Protein AF-A0A0H5R2U4-F1 (afdb_monomer)

Foldseek 3Di:
DDDDDDPPPVVLVVVLVVLVPPDDPPCLPVNLVVLVVQLVVLQCADPVSHHDPSSLVSNLSSLLVCLVSVHCCQVVQSVVVNLVVCLVVLPLVSVVSLVSPQQSLVSQCQAHVVRGGVLRVLVVVVVVVVVVCVVPVVVDDDSVSSVSSNVVSVQQNVQCVVVVNGHDPVPRDDDD

Structure (mmCIF, N/CA/C/O backbone):
data_AF-A0A0H5R2U4-F1
#
_entry.id   AF-A0A0H5R2U4-F1
#
loop_
_atom_site.group_PDB
_atom_site.id
_atom_site.type_symbol
_atom_site.label_atom_id
_atom_site.label_alt_id
_atom_site.label_comp_id
_atom_site.label_asym_id
_atom_site.label_entity_id
_atom_site.label_seq_id
_atom_site.pdbx_PDB_ins_code
_atom_site.Cartn_x
_atom_site.Cartn_y
_atom_site.Cartn_z
_atom_site.occupancy
_atom_site.B_iso_or_equiv
_atom_site.auth_seq_id
_atom_site.auth_comp_id
_atom_site.auth_asym_id
_atom_site.auth_atom_id
_atom_site.pdbx_PDB_model_num
ATOM 1 N N . GLN A 1 1 ? 24.208 31.747 31.538 1.00 35.56 1 GLN A N 1
ATOM 2 C CA . GLN A 1 1 ? 23.048 30.859 31.749 1.00 35.56 1 GLN A CA 1
ATOM 3 C C . GLN A 1 1 ? 22.589 30.418 30.374 1.00 35.56 1 GLN A C 1
ATOM 5 O O . GLN A 1 1 ? 22.159 31.264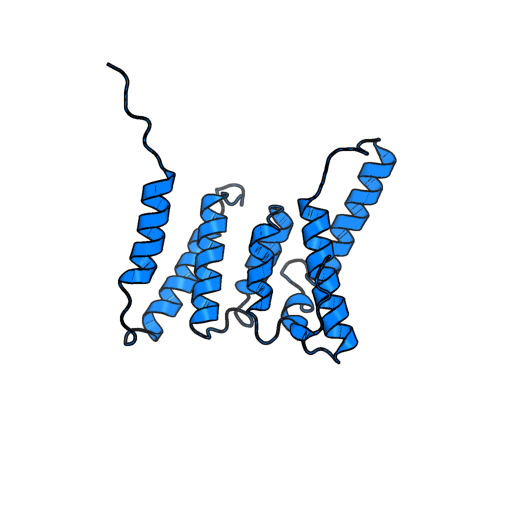 29.603 1.00 35.56 1 GLN A O 1
ATOM 10 N N . SER A 1 2 ? 22.794 29.149 30.034 1.00 33.69 2 SER A N 1
ATOM 11 C CA . SER A 1 2 ? 22.423 28.589 28.733 1.00 33.69 2 SER A CA 1
ATOM 12 C C . SER A 1 2 ? 21.201 27.702 28.943 1.00 33.69 2 SER A C 1
ATOM 14 O O . SER A 1 2 ? 21.237 26.809 29.787 1.00 33.69 2 SER A O 1
ATOM 16 N N . SER A 1 3 ? 20.112 28.000 28.238 1.00 34.44 3 SER A N 1
ATOM 17 C CA . SER A 1 3 ? 18.852 27.258 28.303 1.00 34.44 3 SER A CA 1
ATOM 18 C C . SER A 1 3 ? 19.043 25.786 27.909 1.00 34.44 3 SER A C 1
ATOM 20 O O . SER A 1 3 ? 19.820 25.507 26.992 1.00 34.44 3 SER A O 1
ATOM 22 N N . PRO A 1 4 ? 18.331 24.835 28.541 1.00 40.94 4 PRO A N 1
ATOM 23 C CA . PRO A 1 4 ? 18.378 23.443 28.129 1.00 40.94 4 PRO A CA 1
ATOM 24 C C . PRO A 1 4 ? 17.569 23.262 26.840 1.00 40.94 4 PRO A C 1
ATOM 26 O O . PRO A 1 4 ? 16.393 23.622 26.763 1.00 40.94 4 PRO A O 1
ATOM 29 N N . VAL A 1 5 ? 18.215 22.696 25.822 1.00 36.56 5 VAL A N 1
ATOM 30 C CA . VAL A 1 5 ? 17.578 22.253 24.579 1.00 36.56 5 VAL A CA 1
ATOM 31 C C . VAL A 1 5 ? 16.651 21.089 24.924 1.00 36.56 5 VAL A C 1
ATOM 33 O O . VAL A 1 5 ? 17.101 20.012 25.308 1.00 36.56 5 VAL A O 1
ATOM 36 N N . SER A 1 6 ? 15.346 21.327 24.844 1.00 37.69 6 SER A N 1
ATOM 37 C CA . SER A 1 6 ? 14.304 20.337 25.113 1.00 37.69 6 SER A CA 1
ATOM 38 C C . SER A 1 6 ? 14.334 19.269 24.016 1.00 37.69 6 SER A C 1
ATOM 40 O O . SER A 1 6 ? 14.010 19.540 22.859 1.00 37.69 6 SER A O 1
ATOM 42 N N . SER A 1 7 ? 14.745 18.050 24.359 1.00 42.34 7 SER A N 1
ATOM 43 C CA . SER A 1 7 ? 14.770 16.896 23.459 1.00 42.34 7 SER A CA 1
ATOM 44 C C . SER A 1 7 ? 13.350 16.367 23.211 1.00 42.34 7 SER A C 1
ATOM 46 O O . SER A 1 7 ? 12.880 15.429 23.849 1.00 42.34 7 SER A O 1
ATOM 48 N N . SER A 1 8 ? 12.662 16.969 22.237 1.00 50.03 8 SER A N 1
ATOM 49 C CA . SER A 1 8 ? 11.311 16.591 21.780 1.00 50.03 8 SER A CA 1
ATOM 50 C C . SER A 1 8 ? 11.151 15.110 21.390 1.00 50.03 8 SER A C 1
ATOM 52 O O . SER A 1 8 ? 10.024 14.643 21.280 1.00 50.03 8 SER A O 1
ATOM 54 N N . SER A 1 9 ? 12.232 14.367 21.149 1.00 51.72 9 SER A N 1
ATOM 55 C CA . SER A 1 9 ? 12.170 12.965 20.716 1.00 51.72 9 SER A CA 1
ATOM 56 C C . SER A 1 9 ? 11.877 11.979 21.850 1.00 51.72 9 SER A C 1
ATOM 58 O O . SER A 1 9 ? 11.297 10.924 21.606 1.00 51.72 9 SER A O 1
ATOM 60 N N . ALA A 1 10 ? 12.262 12.306 23.088 1.00 44.47 10 ALA A N 1
ATOM 61 C CA . ALA A 1 10 ? 12.116 11.395 24.220 1.00 44.47 10 ALA A CA 1
ATOM 62 C C . ALA A 1 10 ? 10.677 11.366 24.757 1.00 44.47 10 ALA A C 1
ATOM 64 O O . ALA A 1 10 ? 10.187 10.292 25.095 1.00 44.47 10 ALA A O 1
ATOM 65 N N . SER A 1 11 ? 9.971 12.506 24.784 1.00 48.66 11 SER A N 1
ATOM 66 C CA . SER A 1 11 ? 8.559 12.527 25.200 1.00 48.66 11 SER A CA 1
ATOM 67 C C . SER A 1 11 ? 7.660 11.816 24.192 1.00 48.66 11 SER A C 1
ATOM 69 O O . SER A 1 11 ? 6.780 11.064 24.589 1.00 48.66 11 SER A O 1
ATOM 71 N N . ASP A 1 12 ? 7.936 11.977 22.895 1.00 52.22 12 ASP A N 1
ATOM 72 C CA . ASP A 1 12 ? 7.141 11.374 21.822 1.00 52.22 12 ASP A CA 1
ATOM 73 C C . ASP A 1 12 ? 7.207 9.832 21.854 1.00 52.22 12 ASP A C 1
ATOM 75 O O . ASP A 1 12 ? 6.205 9.155 21.624 1.00 52.22 12 ASP A O 1
ATOM 79 N N . PHE A 1 13 ? 8.370 9.259 22.182 1.00 47.97 13 PHE A N 1
ATOM 80 C CA . PHE A 1 13 ? 8.529 7.810 22.341 1.00 47.97 13 PHE A CA 1
ATOM 81 C C . PHE A 1 13 ? 7.885 7.295 23.635 1.00 47.97 13 PHE A C 1
ATO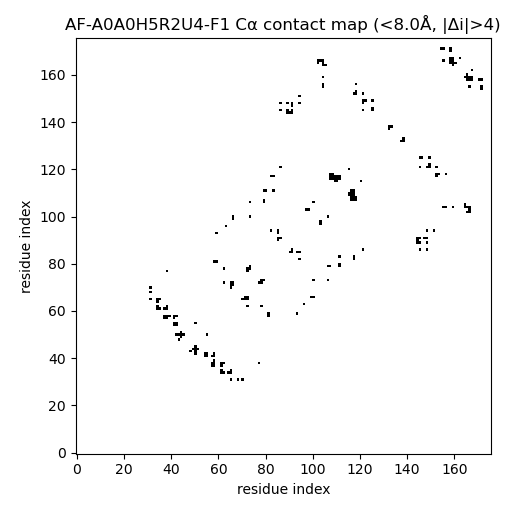M 83 O O . PHE A 1 13 ? 7.288 6.220 23.643 1.00 47.97 13 PHE A O 1
ATOM 90 N N . VAL A 1 14 ? 7.959 8.072 24.718 1.00 51.62 14 VAL A N 1
ATOM 91 C CA . VAL A 1 14 ? 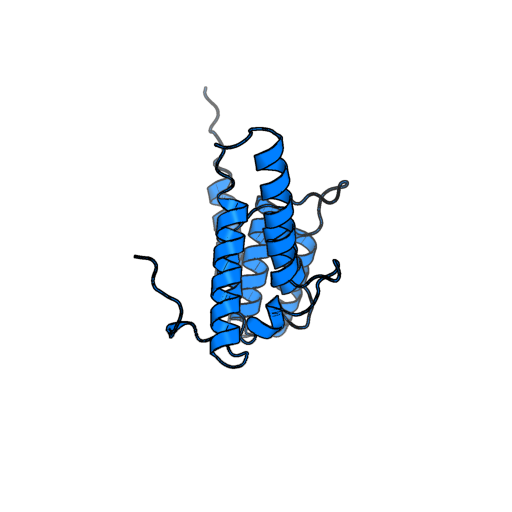7.307 7.746 25.993 1.00 51.62 14 VAL A CA 1
ATOM 92 C C . VAL A 1 14 ? 5.783 7.781 25.862 1.00 51.62 14 VAL A C 1
ATOM 94 O O . VAL A 1 14 ? 5.130 6.898 26.407 1.00 51.62 14 VAL A O 1
ATOM 97 N N . ASP A 1 15 ? 5.213 8.702 25.083 1.00 53.94 15 ASP A N 1
ATOM 98 C CA . ASP A 1 15 ? 3.772 8.739 24.801 1.00 53.94 15 ASP A CA 1
ATOM 99 C C . ASP A 1 15 ? 3.324 7.519 23.981 1.00 53.94 15 ASP A C 1
ATOM 101 O O . ASP A 1 15 ? 2.322 6.878 24.304 1.00 53.94 15 ASP A O 1
ATOM 105 N N . LEU A 1 16 ? 4.101 7.131 22.963 1.00 51.06 16 LEU A N 1
ATOM 106 C CA . LEU A 1 16 ? 3.841 5.927 22.163 1.00 51.06 16 LEU A CA 1
ATOM 107 C C . LEU A 1 16 ? 3.962 4.639 22.997 1.00 51.06 16 LEU A C 1
ATOM 109 O O . LEU A 1 16 ? 3.131 3.735 22.880 1.00 51.06 16 LEU A O 1
ATOM 113 N N . LEU A 1 17 ? 4.953 4.563 23.888 1.00 49.94 17 LEU A N 1
ATOM 114 C CA . LEU A 1 17 ? 5.118 3.448 24.821 1.00 49.94 17 LEU A CA 1
ATOM 115 C C . LEU A 1 17 ? 4.046 3.429 25.912 1.00 49.94 17 LEU A C 1
ATOM 117 O O .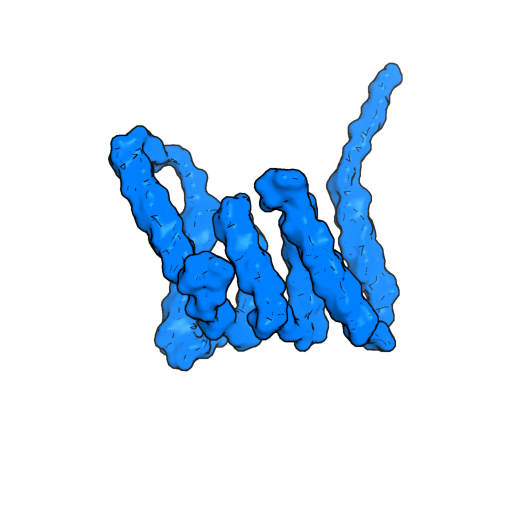 LEU A 1 17 ? 3.602 2.352 26.298 1.00 49.94 17 LEU A O 1
ATOM 121 N N . ALA A 1 18 ? 3.587 4.582 26.395 1.00 51.59 18 ALA A N 1
ATOM 122 C CA . ALA A 1 18 ? 2.521 4.672 27.390 1.00 51.59 18 ALA A CA 1
ATOM 123 C C . ALA A 1 18 ? 1.167 4.212 26.825 1.00 51.59 18 ALA A C 1
ATOM 125 O O . ALA A 1 18 ? 0.368 3.619 27.555 1.00 51.59 18 ALA A O 1
ATOM 126 N N . ILE A 1 19 ? 0.933 4.420 25.524 1.00 51.78 19 ILE A N 1
ATOM 127 C CA . ILE A 1 19 ? -0.213 3.858 24.793 1.00 51.78 19 ILE A CA 1
ATOM 128 C C . ILE A 1 19 ? -0.110 2.325 24.704 1.00 51.78 19 ILE A C 1
ATOM 130 O O . ILE A 1 19 ? -1.127 1.638 24.807 1.00 51.78 19 ILE A O 1
ATOM 134 N N . SER A 1 20 ? 1.104 1.784 24.564 1.00 43.47 20 SER A N 1
ATOM 135 C CA . SER A 1 20 ? 1.368 0.338 24.496 1.00 43.47 20 SER A CA 1
ATOM 136 C C . SER A 1 20 ? 1.302 -0.357 25.870 1.00 43.47 20 SER A C 1
ATOM 138 O O . SER A 1 20 ? 0.674 -1.404 26.014 1.00 43.47 20 SER A O 1
ATOM 140 N N . ALA A 1 21 ? 1.873 0.248 26.917 1.00 46.69 21 ALA A N 1
ATOM 141 C CA . ALA A 1 21 ? 2.083 -0.384 28.224 1.00 46.69 21 ALA A CA 1
ATOM 142 C C . ALA A 1 21 ? 0.854 -0.391 29.157 1.00 46.69 21 ALA A C 1
ATOM 144 O O . ALA A 1 21 ? 0.829 -1.145 30.127 1.00 46.69 21 ALA A O 1
ATOM 145 N N . LYS A 1 22 ? -0.180 0.422 28.898 1.00 42.28 22 LYS A N 1
ATOM 146 C CA . LYS A 1 22 ? -1.383 0.499 29.756 1.00 42.28 22 LYS A CA 1
ATOM 147 C C . LYS A 1 22 ? -2.476 -0.537 29.451 1.00 42.28 22 LYS A C 1
ATOM 149 O O . LYS A 1 22 ? -3.529 -0.492 30.086 1.00 42.28 22 LYS A O 1
ATOM 154 N N . ARG A 1 23 ? -2.305 -1.437 28.479 1.00 49.22 23 ARG A N 1
ATOM 155 C CA . ARG A 1 23 ? -3.452 -2.133 27.869 1.00 49.22 23 ARG A CA 1
ATOM 156 C C . ARG A 1 23 ? -3.536 -3.615 28.233 1.00 49.22 23 ARG A C 1
ATOM 158 O O . ARG A 1 23 ? -2.926 -4.472 27.604 1.00 49.22 23 ARG A O 1
ATOM 165 N N . SER A 1 24 ? -4.356 -3.895 29.247 1.00 38.50 24 SER A N 1
ATOM 166 C CA . SER A 1 24 ? -4.790 -5.242 29.627 1.00 38.50 24 SER A CA 1
ATOM 167 C C . SER A 1 24 ? -5.571 -5.939 28.494 1.00 38.50 24 SER A C 1
ATOM 169 O O . SER A 1 24 ? -6.333 -5.274 27.785 1.00 38.50 24 SER A O 1
ATOM 171 N N . PRO A 1 25 ? -5.483 -7.279 28.365 1.00 42.75 25 PRO A N 1
ATOM 172 C CA . PRO A 1 25 ? -6.129 -8.056 27.294 1.00 42.75 25 PRO A CA 1
ATOM 173 C C . PRO A 1 25 ? -7.669 -7.986 27.237 1.00 42.75 25 PRO A C 1
ATOM 175 O O . PRO A 1 25 ? -8.267 -8.443 26.270 1.00 42.75 25 PRO A O 1
ATOM 178 N N . SER A 1 26 ? -8.337 -7.432 28.253 1.00 39.28 26 SER A N 1
ATOM 179 C CA . SER A 1 26 ? -9.797 -7.478 28.422 1.00 39.28 26 SER A CA 1
ATOM 180 C C . SER A 1 26 ? -10.583 -6.300 27.811 1.00 39.28 26 SER A C 1
ATOM 182 O O . SER A 1 26 ? -11.789 -6.223 28.016 1.00 39.28 26 SER A O 1
ATOM 184 N N . LEU A 1 27 ? -9.948 -5.385 27.061 1.00 44.16 27 LEU A N 1
ATOM 185 C CA . LEU A 1 27 ? -10.581 -4.173 26.482 1.00 44.16 27 LEU A CA 1
ATOM 186 C C . LEU A 1 27 ? -10.586 -4.131 24.938 1.00 44.16 27 LEU A C 1
ATOM 188 O O . LEU A 1 27 ? -10.632 -3.062 24.329 1.00 44.16 27 LEU A O 1
ATOM 192 N N . LEU A 1 28 ? -10.521 -5.292 24.285 1.00 46.84 28 LEU A N 1
ATOM 193 C CA . LEU A 1 28 ? -10.251 -5.406 22.846 1.00 46.84 28 LEU A CA 1
ATOM 194 C C . LEU A 1 28 ? -11.225 -4.642 21.925 1.00 46.84 28 LEU A C 1
ATOM 196 O O . LEU A 1 28 ? -10.769 -4.159 20.899 1.00 46.84 28 LEU A O 1
ATOM 200 N N . SER A 1 29 ? -12.510 -4.459 22.260 1.00 46.94 29 SER A N 1
ATOM 201 C CA . SER A 1 29 ? -13.456 -3.753 21.367 1.00 46.94 29 SER A CA 1
ATOM 202 C C . SER A 1 29 ? -13.352 -2.221 21.418 1.00 46.94 29 SER A C 1
ATOM 204 O O . SER A 1 29 ? -13.435 -1.574 20.377 1.00 46.94 29 SER A O 1
ATOM 206 N N . SER A 1 30 ? -13.118 -1.630 22.597 1.00 52.31 30 SER A N 1
ATOM 207 C CA . SER A 1 30 ? -12.936 -0.172 22.753 1.00 52.31 30 SER A CA 1
ATOM 208 C C . SER A 1 30 ? -11.634 0.302 22.101 1.00 52.31 30 SER A C 1
ATOM 210 O O . SER A 1 30 ? -11.583 1.364 21.489 1.00 52.31 30 SER A O 1
ATOM 212 N N . ASN A 1 31 ? -10.589 -0.526 22.175 1.00 60.66 31 ASN A N 1
ATOM 213 C CA . ASN A 1 31 ? -9.248 -0.191 21.695 1.00 60.66 31 ASN A CA 1
ATOM 214 C C . ASN A 1 31 ? -9.160 -0.036 20.167 1.00 60.66 31 ASN A C 1
ATOM 216 O O . ASN A 1 31 ? -8.326 0.716 19.669 1.00 60.66 31 ASN A O 1
ATOM 220 N N . VAL A 1 32 ? -9.997 -0.749 19.413 1.00 63.03 32 VAL A N 1
ATOM 221 C CA . VAL A 1 32 ? -9.994 -0.725 17.941 1.00 63.03 32 VAL A CA 1
ATOM 222 C C . VAL A 1 32 ? -10.598 0.567 17.408 1.00 63.03 32 VAL A C 1
ATOM 224 O O . VAL A 1 32 ? -10.057 1.166 16.473 1.00 63.03 32 VAL A O 1
ATOM 227 N N . LEU A 1 33 ? -11.700 1.008 18.020 1.00 65.56 33 LEU A N 1
ATOM 228 C CA . LEU A 1 33 ? -12.348 2.269 17.680 1.00 65.56 33 LEU A CA 1
ATOM 229 C C . LEU A 1 33 ? -11.391 3.438 17.951 1.00 65.56 33 LEU A C 1
ATOM 231 O O . LEU A 1 33 ? -11.188 4.275 17.074 1.00 65.56 33 LEU A O 1
ATOM 235 N N . ASP A 1 34 ? -10.717 3.425 19.104 1.00 77.25 34 ASP A N 1
ATOM 236 C CA . ASP A 1 34 ? -9.743 4.452 19.487 1.00 77.25 34 ASP A CA 1
ATOM 237 C C . ASP A 1 34 ? -8.544 4.512 18.529 1.00 77.25 34 ASP A C 1
ATOM 239 O O . ASP A 1 34 ? -8.073 5.596 18.183 1.00 77.25 34 ASP A O 1
ATOM 243 N N . LEU A 1 35 ? -8.042 3.361 18.070 1.00 77.50 35 LEU A N 1
ATOM 244 C CA . LEU A 1 35 ? -6.933 3.295 17.112 1.00 77.50 35 LEU A CA 1
ATOM 245 C C . LEU A 1 35 ? -7.349 3.748 15.706 1.00 77.50 35 LEU A C 1
ATOM 247 O O . LEU A 1 35 ? -6.583 4.438 15.036 1.00 77.50 35 LEU A O 1
ATOM 251 N N . THR A 1 36 ? -8.565 3.409 15.274 1.00 79.44 36 THR A N 1
ATOM 252 C CA . THR A 1 36 ? -9.118 3.866 13.989 1.00 79.44 36 THR A CA 1
ATOM 253 C C . THR A 1 36 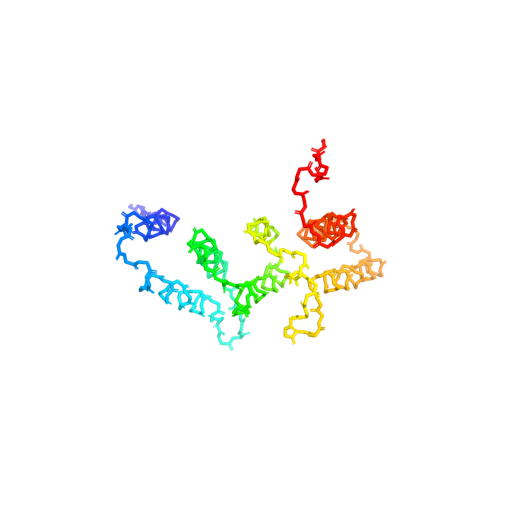? -9.327 5.382 13.990 1.00 79.44 36 THR A C 1
ATOM 255 O O . THR A 1 36 ? -8.941 6.059 13.038 1.00 79.44 36 THR A O 1
ATOM 258 N N . LEU A 1 37 ? -9.858 5.936 15.085 1.00 81.88 37 LEU A N 1
ATOM 259 C CA . LEU A 1 37 ? -9.979 7.383 15.282 1.00 81.88 37 LEU A CA 1
ATOM 260 C C . LEU A 1 37 ? -8.605 8.055 15.331 1.00 81.88 37 LEU A C 1
ATOM 262 O O . LEU A 1 37 ? -8.390 9.050 14.646 1.00 81.88 37 LEU A O 1
ATOM 266 N N . SER A 1 38 ? -7.647 7.468 16.055 1.00 79.12 38 SER A N 1
ATOM 267 C CA . SER A 1 38 ? -6.269 7.971 16.114 1.00 79.12 38 SER A CA 1
ATOM 268 C C . SER A 1 38 ? -5.619 8.023 14.730 1.00 79.12 38 SER A C 1
ATOM 270 O O . SER A 1 38 ? -4.912 8.982 14.423 1.00 79.12 38 SER A O 1
ATOM 272 N N . PHE A 1 39 ? -5.863 7.021 13.876 1.00 84.81 39 PHE A N 1
ATOM 273 C CA . PHE A 1 39 ? -5.421 7.044 12.483 1.00 84.81 39 PHE A CA 1
ATOM 274 C C . PHE A 1 39 ? -6.051 8.218 11.728 1.00 84.81 39 PHE A C 1
ATOM 276 O O . PHE A 1 39 ? -5.321 9.042 11.180 1.00 84.81 39 PHE A O 1
ATOM 283 N N . GLN A 1 40 ? -7.382 8.334 11.748 1.00 85.31 40 GLN A N 1
ATOM 284 C CA . GLN A 1 40 ? -8.119 9.390 11.043 1.00 85.31 40 GLN A CA 1
ATOM 285 C C . GLN A 1 40 ? -7.707 10.796 11.495 1.00 85.31 40 GLN A C 1
ATOM 287 O O . GLN A 1 40 ? -7.567 11.704 10.679 1.00 85.31 40 GLN A O 1
ATOM 292 N N . GLU A 1 41 ? -7.481 10.990 12.791 1.00 85.12 41 GLU A N 1
ATOM 293 C CA . GLU A 1 41 ? -6.975 12.247 13.338 1.00 85.12 41 GLU A CA 1
ATOM 294 C C . GLU A 1 41 ? -5.532 12.518 12.923 1.00 85.12 41 GLU A C 1
ATOM 296 O O . GLU A 1 41 ? -5.188 13.658 12.613 1.00 85.12 41 GLU A O 1
ATOM 301 N N . ALA A 1 42 ? -4.686 11.488 12.875 1.00 83.62 42 ALA A N 1
ATOM 302 C CA . ALA A 1 42 ? -3.307 11.633 12.439 1.00 83.62 42 ALA A CA 1
ATOM 303 C C . ALA A 1 42 ? -3.221 12.029 10.959 1.00 83.62 42 ALA A C 1
ATOM 305 O O . ALA A 1 42 ? -2.382 12.854 10.602 1.00 83.62 42 ALA A O 1
ATOM 306 N N . ILE A 1 43 ? -4.092 11.492 10.104 1.00 84.81 43 ILE A N 1
ATOM 307 C CA . ILE A 1 43 ? -4.082 11.802 8.671 1.00 84.81 43 ILE A CA 1
ATOM 308 C C . ILE A 1 43 ? -4.896 13.044 8.294 1.00 84.81 43 ILE A C 1
ATOM 310 O O . ILE A 1 43 ? -4.829 13.478 7.142 1.00 84.81 43 ILE A O 1
ATOM 314 N N . LYS A 1 44 ? -5.615 13.664 9.244 1.00 81.06 44 LYS A N 1
ATOM 315 C CA . LYS A 1 44 ? -6.182 15.006 9.059 1.00 81.06 44 LYS A CA 1
ATOM 316 C C . LYS A 1 44 ? -5.027 15.982 8.851 1.00 81.06 44 LYS A C 1
ATOM 318 O O . LYS A 1 44 ? -4.390 16.453 9.792 1.00 81.06 44 LYS A O 1
ATOM 323 N N . GLY A 1 45 ? -4.728 16.235 7.580 1.00 73.69 45 GLY A N 1
ATOM 324 C CA . GLY A 1 45 ? -3.728 17.203 7.166 1.00 73.69 45 GLY A CA 1
ATOM 325 C C . GLY A 1 45 ? -4.048 18.607 7.680 1.00 73.69 45 GLY A C 1
ATOM 326 O O . GLY A 1 45 ? -5.114 18.890 8.227 1.00 73.69 45 GLY A O 1
ATOM 327 N N . ASN A 1 46 ? -3.104 19.520 7.487 1.00 73.31 46 ASN A N 1
ATOM 328 C CA . ASN A 1 46 ? -3.325 20.937 7.748 1.00 73.31 46 ASN A CA 1
ATOM 329 C C . ASN A 1 46 ? -4.350 21.538 6.762 1.00 73.31 46 ASN A C 1
ATOM 331 O O . ASN A 1 46 ? -4.895 20.853 5.899 1.00 73.31 46 ASN A O 1
ATOM 335 N N . SER A 1 47 ? -4.578 22.850 6.830 1.00 66.12 47 SER A N 1
ATOM 336 C CA . SER A 1 47 ? -5.505 23.564 5.933 1.00 66.12 47 SER A CA 1
ATOM 337 C C . SER A 1 47 ? -5.193 23.437 4.432 1.00 66.12 47 SER A C 1
ATOM 339 O O . SER A 1 47 ? -6.028 23.800 3.610 1.00 66.12 47 SER A O 1
ATOM 341 N N . LYS A 1 48 ? -4.015 22.918 4.064 1.00 70.06 48 LYS A N 1
ATOM 342 C CA . LYS A 1 48 ? -3.597 22.623 2.685 1.00 70.06 48 LYS A CA 1
ATOM 343 C C . LYS A 1 48 ? -3.623 21.124 2.357 1.00 70.06 48 LYS A C 1
ATOM 345 O O . LYS A 1 48 ? -3.080 20.724 1.333 1.00 70.06 48 LYS A O 1
ATOM 350 N N . GLY A 1 49 ? -4.172 20.289 3.239 1.00 74.38 49 GLY A N 1
ATOM 351 C CA . GLY A 1 49 ? -4.167 18.830 3.106 1.00 74.38 49 GLY A CA 1
ATOM 352 C C . GLY A 1 49 ? -2.794 18.184 3.321 1.00 74.38 49 GLY A C 1
ATOM 353 O O . GLY A 1 49 ? -2.632 16.998 3.047 1.00 74.38 49 GLY A O 1
ATOM 354 N N . GLN A 1 50 ? -1.795 18.932 3.810 1.00 81.81 50 GLN A N 1
ATOM 355 C CA . GLN A 1 50 ? -0.457 18.392 4.048 1.00 81.81 50 GLN A CA 1
ATOM 356 C C . GLN A 1 50 ? -0.352 17.743 5.426 1.00 81.81 50 GLN A C 1
ATOM 358 O O . GLN A 1 50 ? -0.759 18.320 6.436 1.00 81.81 50 GLN A O 1
ATOM 363 N N . ILE A 1 51 ? 0.259 16.568 5.472 1.00 85.69 51 ILE A N 1
ATOM 364 C CA . ILE A 1 51 ? 0.473 15.779 6.679 1.00 85.69 51 ILE A CA 1
ATOM 365 C C . ILE A 1 51 ? 1.922 15.965 7.132 1.00 85.69 51 ILE A C 1
ATOM 367 O O . ILE A 1 51 ? 2.858 15.933 6.335 1.00 85.69 51 ILE A O 1
ATOM 371 N N . SER A 1 52 ? 2.117 16.181 8.432 1.00 86.06 52 SER A N 1
ATOM 372 C CA . SER A 1 52 ? 3.457 16.298 9.012 1.00 86.06 52 SER A CA 1
ATOM 373 C C . SER A 1 52 ? 4.144 14.930 9.129 1.00 86.06 52 SER A C 1
ATOM 375 O O . SER A 1 52 ? 3.478 13.908 9.285 1.00 86.06 52 SER A O 1
ATOM 377 N N . SER A 1 53 ? 5.481 14.892 9.164 1.00 83.62 53 SER A N 1
ATOM 378 C CA . SER A 1 53 ? 6.211 13.631 9.402 1.00 83.62 53 SER A CA 1
ATOM 379 C C . SER A 1 53 ? 5.812 12.962 10.725 1.00 83.62 53 SER A C 1
ATOM 381 O O . SER A 1 53 ? 5.737 11.739 10.798 1.00 83.62 53 SER A O 1
ATOM 383 N N . ARG A 1 54 ? 5.518 13.755 11.767 1.00 85.06 54 ARG A N 1
ATOM 384 C CA . ARG A 1 54 ? 5.047 13.253 13.068 1.00 85.06 54 ARG A CA 1
ATOM 385 C C . ARG A 1 54 ? 3.663 12.618 12.947 1.00 85.06 54 ARG A C 1
ATOM 387 O O . ARG A 1 54 ? 3.424 11.548 13.493 1.00 85.06 54 ARG A O 1
ATOM 394 N N . SER A 1 55 ? 2.760 13.278 12.234 1.00 87.50 55 SER A N 1
ATOM 395 C CA . SER A 1 55 ? 1.418 12.771 11.951 1.00 87.50 55 SER A CA 1
ATOM 396 C C . SER A 1 55 ? 1.468 11.450 11.181 1.00 87.50 55 SER A C 1
ATOM 398 O O . SER A 1 55 ? 0.813 10.488 11.568 1.00 87.50 55 SER A O 1
ATOM 400 N N . LEU A 1 56 ? 2.317 11.359 10.155 1.00 87.81 56 LEU A N 1
ATOM 401 C CA . LEU A 1 56 ? 2.478 10.135 9.373 1.00 87.81 56 LEU A CA 1
ATOM 402 C C . LEU A 1 56 ? 3.044 8.976 10.211 1.00 87.81 56 LEU A C 1
ATOM 404 O O . LEU A 1 56 ? 2.567 7.850 10.104 1.00 87.81 56 LEU A O 1
ATOM 408 N N . MET A 1 57 ? 3.997 9.256 11.106 1.00 88.62 57 MET A N 1
ATOM 409 C CA . MET A 1 57 ? 4.508 8.273 12.068 1.00 88.62 57 MET A CA 1
ATOM 410 C C . MET A 1 57 ? 3.411 7.790 13.032 1.00 88.62 57 MET A C 1
ATOM 412 O O . MET A 1 57 ? 3.325 6.600 13.313 1.00 88.62 57 MET A O 1
ATOM 416 N N . LYS A 1 58 ? 2.526 8.673 13.515 1.00 86.50 58 LYS A N 1
ATOM 417 C CA . LYS A 1 58 ? 1.376 8.264 14.346 1.00 86.50 58 LYS A CA 1
ATOM 418 C C . LYS A 1 58 ? 0.403 7.365 13.579 1.00 86.50 58 LYS A C 1
ATOM 420 O O . LYS A 1 58 ? -0.038 6.355 14.123 1.00 86.50 58 LYS A O 1
ATOM 425 N N . ALA A 1 59 ? 0.113 7.699 12.322 1.00 88.69 59 ALA A N 1
ATOM 426 C CA . ALA A 1 59 ? -0.721 6.877 11.448 1.00 88.69 59 ALA A CA 1
ATOM 427 C C . ALA A 1 59 ? -0.104 5.483 11.219 1.00 88.69 59 ALA A C 1
ATOM 429 O O . ALA A 1 59 ? -0.806 4.480 11.335 1.00 88.69 59 ALA A O 1
ATOM 430 N N . TYR A 1 60 ? 1.216 5.415 11.004 1.00 88.94 60 TYR A N 1
ATOM 431 C CA . TYR A 1 60 ? 1.968 4.159 10.915 1.00 88.94 60 TYR A CA 1
ATOM 432 C C . TYR A 1 60 ? 1.773 3.277 12.154 1.00 88.94 60 TYR A C 1
ATOM 434 O O . TYR A 1 60 ? 1.382 2.117 12.029 1.00 88.94 60 TYR A O 1
ATOM 442 N N . PHE A 1 61 ? 1.984 3.834 13.352 1.00 85.06 61 PHE A N 1
ATOM 443 C CA . PHE A 1 61 ? 1.790 3.096 14.603 1.00 85.06 61 PHE A CA 1
ATOM 444 C C . PHE A 1 61 ? 0.352 2.607 14.771 1.00 85.06 61 PHE A C 1
ATOM 446 O O . PHE A 1 61 ? 0.141 1.458 15.155 1.00 85.06 61 PHE A O 1
ATOM 453 N N . ALA A 1 62 ? -0.639 3.448 14.468 1.00 86.19 62 ALA A N 1
ATOM 454 C CA . ALA A 1 62 ? -2.042 3.067 14.576 1.00 86.19 62 ALA A CA 1
ATOM 455 C C . ALA A 1 62 ? -2.377 1.870 13.669 1.00 86.19 62 ALA A C 1
ATOM 457 O O . ALA A 1 62 ? -2.960 0.895 14.143 1.00 86.19 62 ALA A O 1
ATOM 458 N N . ILE A 1 63 ? -1.945 1.901 12.402 1.00 85.19 63 ILE A N 1
ATOM 459 C CA . ILE A 1 63 ? -2.161 0.800 11.452 1.00 85.19 63 ILE A CA 1
ATOM 460 C C . ILE A 1 63 ? -1.467 -0.481 11.914 1.00 85.19 63 ILE A C 1
ATOM 462 O O . ILE A 1 63 ? -2.093 -1.538 11.912 1.00 85.19 63 ILE A O 1
ATOM 466 N N . GLN A 1 64 ? -0.213 -0.408 12.369 1.00 83.25 64 GLN A N 1
ATOM 467 C CA . GLN A 1 64 ? 0.481 -1.588 12.890 1.00 83.25 64 GLN A CA 1
ATOM 468 C C . GLN A 1 64 ? -0.257 -2.221 14.067 1.00 83.25 64 GLN A C 1
ATOM 470 O O . GLN A 1 64 ? -0.459 -3.434 14.086 1.00 83.25 64 GLN A O 1
ATOM 475 N N . MET A 1 65 ? -0.696 -1.406 15.027 1.00 82.12 65 MET A N 1
ATOM 476 C CA . MET A 1 65 ? -1.432 -1.902 16.188 1.00 82.12 65 MET A CA 1
ATOM 477 C C . MET A 1 65 ? -2.760 -2.540 15.788 1.00 82.12 65 MET A C 1
ATOM 479 O O . MET A 1 65 ? -3.109 -3.595 16.311 1.00 82.12 65 MET A O 1
ATOM 483 N N . LEU A 1 66 ? -3.485 -1.951 14.837 1.00 81.06 66 LEU A N 1
ATOM 484 C CA . LEU A 1 66 ? -4.725 -2.538 14.333 1.00 81.06 66 LEU A CA 1
ATOM 485 C C . LEU A 1 66 ? -4.480 -3.916 13.691 1.00 81.06 66 LEU A C 1
ATOM 487 O O . LEU A 1 66 ? -5.202 -4.863 14.004 1.00 81.06 66 LEU A O 1
ATOM 491 N N . ILE A 1 67 ? -3.428 -4.061 12.877 1.00 78.00 67 ILE A N 1
ATOM 492 C CA . ILE A 1 67 ? -3.057 -5.351 12.268 1.00 78.00 67 ILE A CA 1
ATOM 493 C C . ILE A 1 67 ? -2.683 -6.381 13.340 1.00 78.00 67 ILE A C 1
ATOM 495 O O . ILE A 1 67 ? -3.166 -7.511 13.300 1.00 78.00 67 ILE A O 1
ATOM 499 N N . LEU A 1 68 ? -1.874 -5.996 14.334 1.00 78.94 68 LEU A N 1
ATOM 500 C CA . LEU A 1 68 ? -1.485 -6.874 15.446 1.00 78.94 68 LEU A CA 1
ATOM 501 C C . LEU A 1 68 ? -2.686 -7.345 16.279 1.00 78.94 68 LEU A C 1
ATOM 503 O O . LEU A 1 68 ? -2.662 -8.442 16.833 1.00 78.94 68 LEU A O 1
ATOM 507 N N . HIS A 1 69 ? -3.753 -6.548 16.342 1.00 77.75 69 HIS A N 1
ATOM 508 C CA . HIS A 1 69 ? -5.022 -6.916 16.972 1.00 77.75 69 HIS A CA 1
ATOM 509 C C . HIS A 1 69 ? -5.995 -7.638 16.024 1.00 77.75 69 HIS A C 1
ATOM 511 O O . HIS A 1 69 ? -7.190 -7.725 16.323 1.00 77.75 69 HIS A O 1
ATOM 517 N N . ASN A 1 70 ? -5.487 -8.161 14.901 1.00 73.50 70 ASN A N 1
ATOM 518 C CA . ASN A 1 70 ? -6.229 -8.896 13.879 1.00 73.50 70 ASN A CA 1
ATOM 519 C C . ASN A 1 70 ? -7.459 -8.129 13.366 1.00 73.50 70 ASN A C 1
ATOM 521 O O . ASN A 1 70 ? -8.498 -8.721 13.072 1.00 73.50 70 ASN A O 1
ATOM 525 N N . GLN A 1 71 ? -7.362 -6.796 13.329 1.00 76.06 71 GLN A N 1
ATOM 526 C CA . GLN A 1 71 ? -8.423 -5.947 12.813 1.00 76.06 71 GLN A CA 1
ATOM 527 C C . GLN A 1 71 ? -8.341 -5.839 11.308 1.00 76.06 71 GLN A C 1
ATOM 529 O O . GLN A 1 71 ? -7.262 -5.752 10.717 1.00 76.06 71 GLN A O 1
ATOM 534 N N . ASP A 1 72 ? -9.516 -5.764 10.702 1.00 68.38 72 ASP A N 1
ATOM 535 C CA . ASP A 1 72 ? -9.647 -5.580 9.273 1.00 68.38 72 ASP A CA 1
ATOM 536 C C . ASP A 1 72 ? -9.426 -4.110 8.880 1.00 68.38 72 ASP A C 1
ATOM 538 O O . ASP A 1 72 ? -10.342 -3.368 8.528 1.00 68.38 72 ASP A O 1
ATOM 542 N N . VAL A 1 73 ? -8.167 -3.675 8.929 1.00 66.88 73 VAL A N 1
ATOM 543 C CA . VAL A 1 73 ? -7.727 -2.388 8.359 1.00 66.88 73 VAL A CA 1
ATOM 544 C C . VAL A 1 73 ? -7.773 -2.367 6.831 1.00 66.88 73 VAL A C 1
ATOM 546 O O . VAL A 1 73 ? -7.539 -1.322 6.217 1.00 66.88 73 VAL A O 1
ATOM 549 N N . PHE A 1 74 ? -8.053 -3.511 6.205 1.00 62.56 74 PHE A N 1
ATOM 550 C CA . PHE A 1 74 ? -7.825 -3.748 4.786 1.00 62.56 74 PHE A CA 1
ATOM 551 C C . PHE A 1 74 ? -9.108 -3.625 3.956 1.00 62.56 74 PHE A C 1
ATOM 553 O O . PHE A 1 74 ? -9.074 -3.023 2.879 1.00 62.56 74 PHE A O 1
ATOM 560 N N . THR A 1 75 ? -10.245 -4.090 4.476 1.00 53.59 75 THR A N 1
ATOM 561 C CA . THR A 1 75 ? -11.580 -3.854 3.901 1.00 53.59 75 THR A CA 1
ATOM 562 C C . THR A 1 75 ? -12.102 -2.464 4.271 1.00 53.59 75 THR A C 1
ATOM 564 O O . THR A 1 75 ? -12.809 -1.835 3.488 1.00 53.59 75 THR A O 1
ATOM 567 N N . ALA A 1 76 ? -11.676 -1.917 5.416 1.00 55.47 76 ALA A N 1
ATOM 568 C CA . ALA A 1 76 ? -12.100 -0.610 5.925 1.00 55.47 76 ALA A CA 1
ATOM 569 C C . ALA A 1 76 ? -11.407 0.606 5.264 1.00 55.47 76 ALA A C 1
ATOM 571 O O . ALA A 1 76 ? -11.486 1.712 5.792 1.00 55.47 76 ALA A O 1
ATOM 572 N N . SER A 1 77 ? -10.727 0.439 4.122 1.00 70.62 77 SER A N 1
ATOM 573 C CA . SER A 1 77 ? -10.032 1.477 3.318 1.00 70.62 77 SER A CA 1
ATOM 574 C C . SER A 1 77 ? -8.820 2.199 3.942 1.00 70.62 77 SER A C 1
ATOM 576 O O . SER A 1 77 ? -7.952 2.660 3.201 1.00 70.62 77 SER A O 1
ATOM 578 N N . ILE A 1 78 ? -8.679 2.215 5.269 1.00 78.38 78 ILE A N 1
ATOM 579 C CA . ILE A 1 78 ? -7.612 2.933 5.994 1.00 78.38 78 ILE A CA 1
ATOM 580 C C . ILE A 1 78 ? -6.191 2.426 5.703 1.00 78.38 78 ILE A C 1
ATOM 582 O O . ILE A 1 78 ? -5.281 3.233 5.521 1.00 78.38 78 ILE A O 1
ATOM 586 N N . GLY A 1 79 ? -5.972 1.113 5.560 1.00 80.75 79 GLY A N 1
ATOM 587 C CA . GLY A 1 79 ? -4.662 0.598 5.140 1.00 80.75 79 GLY A CA 1
ATOM 588 C C . GLY A 1 79 ? -4.252 1.096 3.747 1.00 80.75 79 GLY A C 1
ATOM 589 O O . GLY A 1 79 ? -3.081 1.393 3.512 1.00 80.75 79 GLY A O 1
ATOM 590 N N . ARG A 1 80 ? -5.221 1.239 2.831 1.00 80.31 80 ARG A N 1
ATOM 591 C CA . ARG A 1 80 ? -4.988 1.691 1.445 1.00 80.31 80 ARG A CA 1
ATOM 592 C C . ARG A 1 80 ? -4.647 3.166 1.402 1.00 80.31 80 ARG A C 1
ATOM 594 O O . ARG A 1 80 ? -3.682 3.557 0.754 1.00 80.31 80 ARG A O 1
ATOM 601 N N . GLU A 1 81 ? -5.430 3.958 2.124 1.00 83.50 81 GLU A N 1
ATOM 602 C CA . GLU A 1 81 ? -5.189 5.384 2.304 1.00 83.50 81 GLU A CA 1
ATOM 603 C C . GLU A 1 81 ? -3.777 5.614 2.847 1.00 83.50 81 GLU A C 1
ATOM 605 O O . GLU A 1 81 ? -3.027 6.433 2.322 1.00 83.50 81 GLU A O 1
ATOM 610 N N . PHE A 1 82 ? -3.348 4.800 3.811 1.00 87.25 82 PHE A N 1
ATOM 611 C CA . PHE A 1 82 ? -2.003 4.906 4.351 1.00 87.25 82 PHE A CA 1
ATOM 612 C C . PHE A 1 82 ? -0.893 4.555 3.339 1.00 87.25 82 PHE A C 1
ATOM 614 O O . PHE A 1 82 ? 0.119 5.254 3.290 1.00 87.25 82 PHE A O 1
ATOM 621 N N . VAL A 1 83 ? -1.077 3.546 2.478 1.00 87.44 83 VAL A N 1
ATOM 622 C CA . VAL A 1 83 ? -0.130 3.262 1.375 1.00 87.44 83 VAL A CA 1
ATOM 623 C C . VAL A 1 83 ? -0.042 4.431 0.397 1.00 87.44 83 VAL A 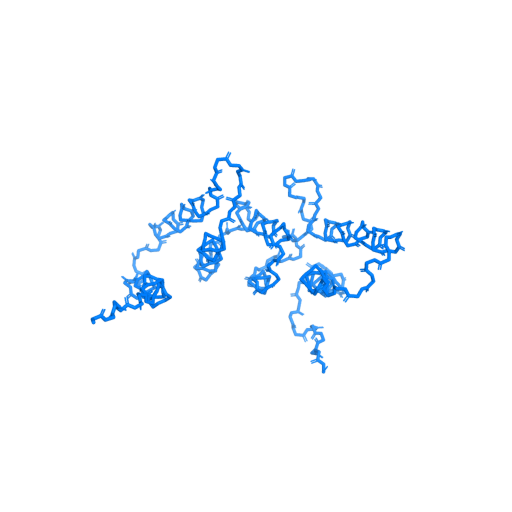C 1
ATOM 625 O O . VAL A 1 83 ? 1.060 4.829 0.018 1.00 87.44 83 VAL A O 1
ATOM 628 N N . GLN A 1 84 ? -1.177 5.035 0.039 1.00 86.25 84 GLN A N 1
ATOM 629 C CA . GLN A 1 84 ? -1.206 6.212 -0.830 1.00 86.25 84 GLN A CA 1
ATOM 630 C C . GLN A 1 84 ? -0.439 7.387 -0.206 1.00 86.25 84 GLN A C 1
ATOM 632 O O . GLN A 1 84 ? 0.311 8.083 -0.898 1.00 86.25 84 GLN A O 1
ATOM 637 N N . LEU A 1 85 ? -0.562 7.585 1.110 1.00 87.25 85 LEU A N 1
ATOM 638 C CA . LEU A 1 85 ? 0.220 8.580 1.840 1.00 87.25 85 LEU A CA 1
ATOM 639 C C . LEU A 1 85 ? 1.717 8.256 1.812 1.00 87.25 85 LEU A C 1
ATOM 641 O O . LEU A 1 85 ? 2.522 9.143 1.548 1.00 87.25 85 LEU A O 1
ATOM 645 N N . ILE A 1 86 ? 2.118 7.002 2.012 1.00 87.81 86 ILE A N 1
ATOM 646 C CA . ILE A 1 86 ? 3.533 6.615 1.938 1.00 87.81 86 ILE A CA 1
ATOM 647 C C . ILE A 1 86 ? 4.139 6.933 0.566 1.00 87.81 86 ILE A C 1
ATOM 649 O O . ILE A 1 86 ? 5.231 7.503 0.502 1.00 87.81 86 ILE A O 1
ATOM 653 N N . ILE A 1 87 ? 3.422 6.617 -0.515 1.00 85.12 87 ILE A N 1
ATOM 654 C CA . ILE A 1 87 ? 3.850 6.919 -1.887 1.00 85.12 87 ILE A CA 1
ATOM 655 C C . ILE A 1 87 ? 3.935 8.440 -2.089 1.00 85.12 87 ILE A C 1
ATOM 657 O O . ILE A 1 87 ? 4.965 8.954 -2.524 1.00 85.12 87 ILE A O 1
ATOM 661 N N . THR A 1 88 ? 2.887 9.174 -1.702 1.00 84.69 88 THR A N 1
ATOM 662 C CA . THR A 1 88 ? 2.793 10.635 -1.875 1.00 84.69 88 THR A CA 1
ATOM 663 C C . THR A 1 88 ? 3.888 11.384 -1.113 1.00 84.69 88 THR A C 1
ATOM 665 O O . THR A 1 88 ? 4.499 12.309 -1.644 1.00 84.69 88 THR A O 1
ATOM 668 N N . TYR A 1 89 ? 4.160 10.978 0.128 1.00 85.38 89 TYR A N 1
ATOM 669 C CA . TYR A 1 89 ? 5.144 11.620 1.001 1.00 85.38 89 TYR A CA 1
ATOM 670 C C . TYR A 1 89 ? 6.550 11.013 0.883 1.00 85.38 89 TYR A C 1
ATOM 672 O O . TYR A 1 89 ? 7.447 11.454 1.602 1.00 85.38 89 TYR A O 1
ATOM 680 N N . ARG A 1 90 ? 6.758 10.050 -0.031 1.00 84.69 90 ARG A N 1
ATOM 681 C CA . ARG A 1 90 ? 8.039 9.367 -0.294 1.00 84.69 90 ARG A CA 1
ATOM 682 C C . ARG A 1 90 ? 8.653 8.758 0.973 1.00 84.69 90 ARG A C 1
ATOM 684 O O . ARG A 1 90 ? 9.771 9.095 1.358 1.00 84.69 90 ARG A O 1
ATOM 691 N N . LYS A 1 91 ? 7.896 7.878 1.637 1.00 88.56 91 LYS A N 1
ATOM 692 C CA . LYS A 1 91 ? 8.239 7.276 2.941 1.00 88.56 91 LYS A CA 1
ATOM 693 C C . LYS A 1 91 ? 8.385 5.749 2.901 1.00 88.56 91 LYS A C 1
ATOM 695 O O . LYS A 1 91 ? 7.657 5.045 3.609 1.00 88.56 91 LYS A O 1
ATOM 700 N N . PRO A 1 92 ? 9.294 5.214 2.063 1.00 87.25 92 PRO A N 1
ATOM 701 C CA . PRO A 1 92 ? 9.443 3.773 1.847 1.00 87.25 92 PRO A CA 1
ATOM 702 C C . PRO A 1 92 ? 9.744 2.993 3.129 1.00 87.25 92 PRO A C 1
ATOM 704 O O . PRO A 1 92 ? 9.396 1.819 3.210 1.00 87.25 92 PRO A O 1
ATOM 707 N N . GLU A 1 93 ? 10.341 3.631 4.142 1.00 88.12 93 GLU A N 1
ATOM 708 C CA . GLU A 1 93 ? 10.659 3.016 5.431 1.00 88.12 93 GLU A CA 1
ATOM 709 C C . GLU A 1 93 ? 9.427 2.451 6.155 1.00 88.12 93 GLU A C 1
ATOM 711 O O . GLU A 1 93 ? 9.564 1.583 7.015 1.00 88.12 93 GLU A O 1
ATOM 716 N N . TYR A 1 94 ? 8.222 2.905 5.796 1.00 89.88 94 TYR A N 1
ATOM 717 C CA . TYR A 1 94 ? 6.979 2.404 6.368 1.00 89.88 94 TYR A CA 1
ATOM 718 C C . TYR A 1 94 ? 6.384 1.230 5.583 1.00 89.88 94 TYR A C 1
ATOM 720 O O . TYR A 1 94 ? 5.751 0.384 6.202 1.00 89.88 94 TYR A O 1
ATOM 728 N N . LEU A 1 95 ? 6.642 1.076 4.279 1.00 88.25 95 LEU A N 1
ATOM 729 C CA . LEU A 1 95 ? 6.045 0.019 3.437 1.00 88.25 95 LEU A CA 1
ATOM 730 C C . LEU A 1 95 ? 6.124 -1.418 3.982 1.00 88.25 95 LEU A C 1
ATOM 732 O O . LEU A 1 95 ? 5.163 -2.160 3.765 1.00 88.25 95 LEU A O 1
ATOM 736 N N . PRO A 1 96 ? 7.179 -1.845 4.707 1.00 87.62 96 PRO A N 1
ATOM 737 C CA . PRO A 1 96 ? 7.232 -3.202 5.242 1.00 87.62 96 PRO A CA 1
ATOM 738 C C . PRO A 1 96 ? 6.039 -3.586 6.131 1.00 87.62 96 PRO A C 1
ATOM 740 O O . PRO A 1 96 ? 5.746 -4.775 6.234 1.00 87.62 96 PRO A O 1
ATOM 743 N N . PHE A 1 97 ? 5.302 -2.626 6.721 1.00 84.56 97 PHE A N 1
ATOM 744 C CA . PHE A 1 97 ? 4.078 -2.939 7.480 1.00 84.56 97 PHE A CA 1
ATOM 745 C C . PHE A 1 97 ? 3.054 -3.708 6.636 1.00 84.56 97 PHE A C 1
ATOM 747 O O . PHE A 1 97 ? 2.303 -4.518 7.173 1.00 84.56 97 PHE A O 1
ATOM 754 N N . VAL A 1 98 ? 3.021 -3.463 5.322 1.00 81.94 98 VAL A N 1
ATOM 755 C CA . VAL A 1 98 ? 2.057 -4.076 4.406 1.00 81.94 98 VAL A CA 1
ATOM 756 C C . VAL A 1 98 ? 2.242 -5.596 4.359 1.00 81.94 98 VAL A C 1
ATOM 758 O O . VAL A 1 98 ? 1.270 -6.319 4.173 1.00 81.94 98 VAL A O 1
ATOM 761 N N . LEU A 1 99 ? 3.456 -6.102 4.611 1.00 83.38 99 LEU A N 1
ATOM 762 C CA . LEU A 1 99 ? 3.736 -7.542 4.673 1.00 83.38 99 LEU A CA 1
ATOM 763 C C . LEU A 1 99 ? 3.000 -8.252 5.819 1.00 83.38 99 LEU A C 1
ATOM 765 O O . LEU A 1 99 ? 2.888 -9.474 5.805 1.00 83.38 99 LEU A O 1
ATOM 769 N N . LEU A 1 100 ? 2.495 -7.500 6.801 1.00 78.56 100 LEU A N 1
ATOM 770 C CA . LEU A 1 100 ? 1.664 -8.024 7.883 1.00 78.56 100 LEU A CA 1
ATOM 771 C C . LEU A 1 100 ? 0.202 -8.239 7.445 1.00 78.56 100 LEU A C 1
ATOM 773 O O . LEU A 1 100 ? -0.586 -8.799 8.203 1.00 78.56 100 LEU A O 1
ATOM 777 N N . ALA A 1 101 ? -0.182 -7.791 6.243 1.00 78.38 101 ALA A N 1
ATOM 778 C CA . ALA A 1 101 ? -1.531 -7.947 5.719 1.00 78.38 101 ALA A CA 1
ATOM 779 C C . ALA A 1 101 ? -1.779 -9.388 5.232 1.00 78.38 101 ALA A C 1
ATOM 781 O O . ALA A 1 101 ? -1.079 -9.843 4.324 1.00 78.38 101 ALA A O 1
ATOM 782 N N . PRO A 1 102 ? -2.812 -10.092 5.739 1.00 71.62 102 PRO A N 1
ATOM 783 C CA . PRO A 1 102 ? -3.086 -11.477 5.348 1.00 71.62 102 PRO A CA 1
ATOM 784 C C . PRO A 1 102 ? -3.435 -11.629 3.857 1.00 71.62 102 PRO A C 1
ATOM 786 O O . PRO A 1 102 ? -3.152 -12.670 3.276 1.00 71.62 102 PRO A O 1
ATOM 789 N N . ASN A 1 103 ? -3.977 -10.581 3.221 1.00 79.81 103 ASN A N 1
ATOM 790 C CA . ASN A 1 103 ? -4.349 -10.557 1.800 1.00 79.81 103 ASN A CA 1
ATOM 791 C C . ASN A 1 103 ? -3.614 -9.441 1.034 1.00 79.81 103 ASN A C 1
ATOM 793 O O . ASN A 1 103 ? -4.229 -8.666 0.301 1.00 79.81 103 ASN A O 1
ATOM 797 N N . ILE A 1 104 ? -2.295 -9.316 1.222 1.00 85.50 104 ILE A N 1
ATOM 798 C CA . ILE A 1 104 ? -1.481 -8.252 0.600 1.00 85.50 104 ILE A CA 1
ATOM 799 C C . ILE A 1 104 ? -1.641 -8.151 -0.931 1.00 85.50 104 ILE A C 1
ATOM 801 O O . ILE A 1 104 ? -1.659 -7.045 -1.469 1.00 85.50 104 ILE A O 1
ATOM 805 N N . CYS A 1 105 ? -1.795 -9.274 -1.639 1.00 88.81 105 CYS A N 1
ATOM 806 C CA . CYS A 1 105 ? -1.927 -9.283 -3.099 1.00 88.81 105 CYS A CA 1
ATOM 807 C C . CYS A 1 105 ? -3.213 -8.583 -3.567 1.00 88.81 105 CYS A C 1
ATOM 809 O O . CYS A 1 105 ? -3.160 -7.683 -4.406 1.00 88.81 105 CYS A O 1
ATOM 811 N N . ASP A 1 106 ? -4.358 -8.935 -2.978 1.00 86.12 106 ASP A N 1
ATOM 812 C CA . ASP A 1 106 ? -5.644 -8.278 -3.253 1.00 86.12 106 ASP A CA 1
ATOM 813 C C . ASP A 1 106 ? -5.651 -6.834 -2.751 1.00 86.12 106 ASP A C 1
ATOM 815 O O . ASP A 1 106 ? -6.227 -5.923 -3.356 1.00 86.12 106 ASP A O 1
ATOM 819 N N . PHE A 1 107 ? -4.965 -6.610 -1.633 1.00 82.88 107 PHE A N 1
ATOM 820 C CA . PHE A 1 107 ? -4.804 -5.298 -1.049 1.00 82.88 107 PHE A CA 1
ATOM 821 C C . PHE A 1 107 ? -4.105 -4.332 -2.013 1.00 82.88 107 PHE A C 1
ATOM 823 O O . PHE A 1 107 ? -4.654 -3.276 -2.304 1.00 82.88 107 PHE A O 1
ATOM 830 N N . LEU A 1 108 ? -2.956 -4.690 -2.580 1.00 86.94 108 LEU A N 1
ATOM 831 C CA . LEU A 1 108 ? -2.217 -3.793 -3.473 1.00 86.94 108 LEU A CA 1
ATOM 832 C C . LEU A 1 108 ? -2.819 -3.684 -4.882 1.00 86.94 108 LEU A C 1
ATOM 834 O O . LEU A 1 108 ? -2.556 -2.700 -5.573 1.00 86.94 108 LEU A O 1
ATOM 838 N N . LYS A 1 109 ? -3.643 -4.656 -5.297 1.00 86.69 109 LYS A N 1
ATOM 839 C CA . LYS A 1 109 ? -4.272 -4.698 -6.627 1.00 86.69 109 LYS A CA 1
ATOM 840 C C . LYS A 1 109 ? -5.540 -3.856 -6.749 1.00 86.69 109 LYS A C 1
ATOM 842 O O . LYS A 1 109 ? -5.869 -3.390 -7.835 1.00 86.69 109 LYS A O 1
ATOM 847 N N . LEU A 1 110 ? -6.291 -3.694 -5.667 1.00 80.69 110 LEU A N 1
ATOM 848 C CA . LEU A 1 110 ? -7.545 -2.948 -5.710 1.00 80.69 110 LEU A CA 1
ATOM 849 C C . LEU A 1 110 ? -7.278 -1.432 -5.829 1.00 80.69 110 LEU A C 1
ATOM 851 O O . LEU A 1 110 ? -6.367 -0.920 -5.168 1.00 80.69 110 LEU A O 1
ATOM 855 N N . PRO A 1 111 ? -8.066 -0.713 -6.644 1.00 74.19 111 PRO A N 1
ATOM 856 C CA . PRO A 1 111 ? -7.868 0.710 -6.869 1.00 74.19 111 PRO A CA 1
ATOM 857 C C . PRO A 1 111 ? -8.085 1.522 -5.591 1.00 74.19 111 PRO A C 1
ATOM 859 O O . PRO A 1 111 ? -8.930 1.192 -4.753 1.00 74.19 111 PRO A O 1
ATOM 862 N N . SER A 1 112 ? -7.304 2.590 -5.442 1.00 66.19 112 SER A N 1
ATOM 863 C CA . SER A 1 112 ? -7.507 3.585 -4.387 1.00 66.19 112 SER A CA 1
ATOM 864 C C . SER A 1 112 ? -8.449 4.705 -4.857 1.00 66.19 112 SER A C 1
ATOM 866 O O . SER A 1 112 ? -9.048 4.626 -5.931 1.00 66.19 112 SER A O 1
ATOM 868 N N . SER A 1 113 ? -8.559 5.782 -4.071 1.00 65.81 113 SER A N 1
ATOM 869 C CA . SER A 1 113 ? -9.272 7.011 -4.459 1.00 65.81 113 SER A CA 1
ATOM 870 C C . SER A 1 113 ? -8.831 7.570 -5.825 1.00 65.81 113 SER A C 1
ATOM 872 O O . SER A 1 113 ? -9.603 8.265 -6.481 1.00 65.81 113 SER A O 1
ATOM 874 N N . SER A 1 114 ? -7.618 7.226 -6.276 1.00 63.81 114 SER A N 1
ATOM 875 C CA . SER A 1 114 ? -7.056 7.592 -7.578 1.00 63.81 114 SER A CA 1
ATOM 876 C C . SER A 1 114 ? -7.484 6.696 -8.749 1.00 63.81 114 SER A C 1
ATOM 878 O O . SER A 1 114 ? -6.929 6.853 -9.829 1.00 63.81 114 SER A O 1
ATOM 880 N N . LEU A 1 115 ? -8.414 5.746 -8.561 1.00 75.62 115 LEU A N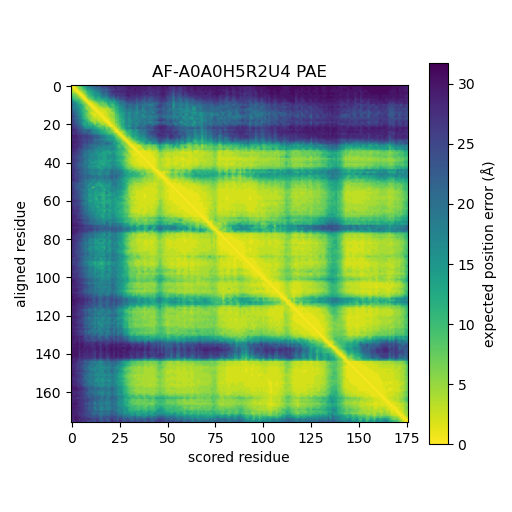 1
ATOM 881 C CA . LEU A 1 115 ? -8.812 4.707 -9.537 1.00 75.62 115 LEU A CA 1
ATOM 882 C C . LEU A 1 115 ? -7.688 3.745 -9.973 1.00 75.62 115 LEU A C 1
ATOM 884 O O . LEU A 1 115 ? -7.963 2.754 -10.645 1.00 75.62 115 LEU A O 1
ATOM 888 N N . GLU A 1 116 ? -6.449 3.993 -9.557 1.00 82.75 116 GLU A N 1
ATOM 889 C CA . GLU A 1 116 ? -5.277 3.159 -9.818 1.00 82.75 116 GLU A CA 1
ATOM 890 C C . GLU A 1 116 ? -4.962 2.277 -8.606 1.00 82.75 116 GLU A C 1
ATOM 892 O O . GLU A 1 116 ? -5.134 2.685 -7.449 1.00 82.75 116 GLU A O 1
ATOM 897 N N . SER A 1 117 ? -4.496 1.057 -8.879 1.00 86.56 117 SER A N 1
ATOM 898 C CA . SER A 1 117 ? -3.930 0.172 -7.861 1.00 86.56 117 SER A CA 1
ATOM 899 C C . SER A 1 117 ? -2.585 0.712 -7.363 1.00 86.56 117 SER A C 1
ATOM 901 O O . SER A 1 117 ? -1.956 1.538 -8.025 1.00 86.56 117 SER A O 1
ATOM 903 N N . ALA A 1 118 ? -2.097 0.230 -6.216 1.00 85.50 118 ALA A N 1
ATOM 904 C CA . ALA A 1 118 ? -0.768 0.621 -5.739 1.00 85.50 118 ALA A CA 1
ATOM 905 C C . ALA A 1 118 ? 0.343 0.151 -6.699 1.00 85.50 118 ALA A C 1
ATOM 907 O O . ALA A 1 118 ? 1.355 0.837 -6.848 1.00 85.50 118 ALA A O 1
ATOM 908 N N . PHE A 1 119 ? 0.137 -0.991 -7.371 1.00 87.62 119 PHE A N 1
ATOM 909 C CA . PHE A 1 119 ? 1.040 -1.487 -8.410 1.00 87.62 119 PHE A CA 1
ATOM 910 C C . PHE A 1 119 ? 1.123 -0.511 -9.590 1.00 87.62 119 PHE A C 1
ATOM 912 O O . PHE A 1 119 ? 2.219 -0.111 -9.975 1.00 87.62 119 PHE A O 1
ATOM 919 N N . ASP A 1 120 ? -0.024 -0.083 -10.117 1.00 89.06 120 ASP A N 1
ATOM 920 C CA . ASP A 1 120 ? -0.073 0.782 -11.302 1.00 89.06 120 ASP A CA 1
ATOM 921 C C . ASP A 1 120 ? 0.374 2.212 -10.980 1.00 89.06 120 ASP A C 1
ATOM 923 O O . ASP A 1 120 ? 1.127 2.822 -11.741 1.00 89.06 120 ASP A O 1
ATOM 927 N N . GLN A 1 121 ? -0.031 2.729 -9.816 1.00 87.62 121 GLN A N 1
ATOM 928 C CA . GLN A 1 121 ? 0.310 4.078 -9.375 1.00 87.62 121 GLN A CA 1
ATOM 929 C C . GLN A 1 121 ? 1.826 4.262 -9.251 1.00 87.62 121 GLN A C 1
ATOM 931 O O . GLN A 1 121 ? 2.369 5.260 -9.730 1.00 87.62 121 GLN A O 1
ATOM 936 N N . VAL A 1 122 ? 2.533 3.316 -8.617 1.00 86.31 122 VAL A N 1
ATOM 937 C CA . VAL A 1 122 ? 3.984 3.456 -8.417 1.00 86.31 122 VAL A CA 1
ATOM 938 C C . VAL A 1 122 ? 4.751 3.351 -9.739 1.00 86.31 122 VAL A C 1
ATOM 940 O O . VAL A 1 122 ? 5.709 4.097 -9.946 1.00 86.31 122 VAL A O 1
ATOM 943 N N . ASP A 1 123 ? 4.311 2.482 -10.656 1.00 87.56 123 ASP A N 1
ATOM 944 C CA . ASP A 1 123 ? 4.913 2.337 -11.985 1.00 87.56 123 ASP A CA 1
ATOM 945 C C . ASP A 1 123 ? 4.666 3.578 -12.858 1.00 87.56 123 ASP A C 1
ATOM 947 O O . ASP A 1 123 ? 5.578 4.040 -13.553 1.00 87.56 123 ASP A O 1
ATOM 951 N N . SER A 1 124 ? 3.467 4.163 -12.782 1.00 87.69 124 SER A N 1
ATOM 952 C CA . SER A 1 124 ? 3.110 5.415 -13.460 1.00 87.69 124 SER A CA 1
ATOM 953 C C . SER A 1 124 ? 3.973 6.583 -12.971 1.00 87.69 124 SER A C 1
ATOM 955 O O . SER A 1 124 ? 4.633 7.257 -13.772 1.00 87.69 124 SER A O 1
ATOM 957 N N . LEU A 1 125 ? 4.065 6.769 -11.648 1.00 85.44 125 LEU A N 1
ATOM 958 C CA . LEU A 1 125 ? 4.891 7.810 -11.029 1.00 85.44 125 LEU A CA 1
ATOM 959 C C . LEU A 1 125 ? 6.372 7.662 -11.393 1.00 85.44 125 LEU A C 1
ATOM 961 O O . LEU A 1 125 ? 7.024 8.651 -11.734 1.00 85.44 125 LEU A O 1
ATOM 965 N N . TYR A 1 126 ? 6.900 6.437 -11.362 1.00 84.12 126 TYR A N 1
ATOM 966 C CA . TYR A 1 126 ? 8.291 6.171 -11.723 1.00 84.12 126 TYR A CA 1
ATOM 967 C C . TYR A 1 126 ? 8.563 6.419 -13.212 1.00 84.12 126 TYR A C 1
ATOM 969 O O . TYR A 1 126 ? 9.573 7.025 -13.564 1.00 84.12 126 TYR A O 1
ATOM 977 N N . SER A 1 127 ? 7.642 6.025 -14.094 1.00 84.50 127 SER A N 1
ATOM 978 C CA . SER A 1 127 ? 7.758 6.267 -15.538 1.00 84.50 127 SER A CA 1
ATOM 979 C C . SER A 1 127 ? 7.730 7.757 -15.879 1.00 84.50 127 SER A C 1
ATOM 981 O O . SER A 1 127 ? 8.484 8.218 -16.736 1.00 84.50 127 SER A O 1
ATOM 983 N N . HIS A 1 128 ? 6.869 8.526 -15.211 1.00 84.44 128 HIS A N 1
ATOM 984 C CA . HIS A 1 128 ? 6.817 9.977 -15.363 1.00 84.44 128 HIS A CA 1
ATOM 985 C C . HIS A 1 128 ? 8.108 10.640 -14.869 1.00 84.44 128 HIS A C 1
ATOM 987 O O . HIS A 1 128 ? 8.659 11.507 -15.548 1.00 84.44 128 HIS A O 1
ATOM 993 N N . TRP A 1 129 ? 8.623 10.193 -13.721 1.00 80.94 129 TRP A N 1
ATOM 994 C CA . TRP A 1 129 ? 9.903 10.653 -13.193 1.00 80.94 129 TRP A CA 1
ATOM 995 C C . TRP A 1 129 ? 11.063 10.374 -14.158 1.00 80.94 129 TRP A C 1
ATOM 997 O O . TRP A 1 129 ? 11.829 11.290 -14.440 1.00 80.94 129 TRP A O 1
ATOM 1007 N N . LEU A 1 130 ? 11.149 9.162 -14.724 1.00 78.50 130 LEU A N 1
ATOM 1008 C CA . LEU A 1 130 ? 12.185 8.790 -15.698 1.00 78.50 130 LEU A CA 1
ATOM 1009 C C . LEU A 1 130 ? 12.201 9.714 -16.921 1.00 78.50 130 LEU A C 1
ATOM 1011 O O . LEU A 1 130 ? 13.270 10.108 -17.373 1.00 78.50 130 LEU A O 1
ATOM 1015 N N . LYS A 1 131 ? 11.023 10.079 -17.442 1.00 80.31 131 LYS A N 1
ATOM 1016 C CA . LYS A 1 131 ? 10.908 11.007 -18.579 1.00 80.31 131 LYS A CA 1
ATOM 1017 C C . LYS A 1 131 ? 11.371 12.417 -18.209 1.00 80.31 131 LYS A C 1
ATOM 1019 O O . LYS A 1 131 ? 12.099 13.055 -18.958 1.00 80.31 131 LYS A O 1
ATOM 1024 N N . GLN A 1 132 ? 10.982 12.910 -17.034 1.00 74.00 132 GLN A N 1
ATOM 1025 C CA . GLN A 1 132 ? 11.407 14.239 -16.587 1.00 74.00 132 GLN A CA 1
ATOM 1026 C C . GLN A 1 132 ? 12.910 14.313 -16.293 1.00 74.00 132 GLN A C 1
ATOM 1028 O O . GLN A 1 132 ? 13.537 15.335 -16.577 1.00 74.00 132 GLN A O 1
ATOM 1033 N N . SER A 1 133 ? 13.492 13.251 -15.731 1.00 69.81 133 SER A N 1
ATOM 1034 C CA . SER A 1 133 ? 14.920 13.204 -15.415 1.00 69.81 133 SER A CA 1
ATOM 1035 C C . SER A 1 133 ? 15.785 13.058 -16.668 1.00 69.81 133 SER A C 1
ATOM 1037 O O . SER A 1 133 ? 16.832 13.707 -16.739 1.00 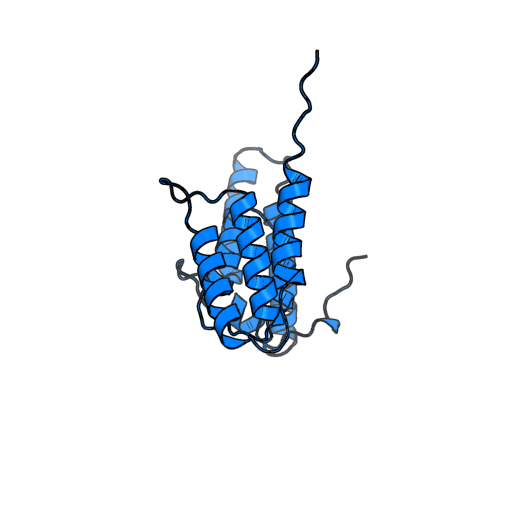69.81 133 SER A O 1
ATOM 1039 N N . SER A 1 134 ? 15.328 12.305 -17.679 1.00 64.06 134 SER A N 1
ATOM 1040 C CA . SER A 1 134 ? 16.008 12.196 -18.977 1.00 64.06 134 SER A CA 1
ATOM 1041 C C . SER A 1 134 ? 16.006 13.506 -19.764 1.00 64.06 134 SER A C 1
ATOM 1043 O O . SER A 1 134 ? 17.007 13.832 -20.398 1.00 64.06 134 SER A O 1
ATOM 1045 N N . ASP A 1 135 ? 14.916 14.274 -19.695 1.00 62.72 135 ASP A N 1
ATOM 1046 C CA . ASP A 1 135 ? 14.741 15.485 -20.507 1.00 62.72 135 ASP A CA 1
ATOM 1047 C C . ASP A 1 135 ? 15.439 16.718 -19.908 1.00 62.72 135 ASP A C 1
ATOM 1049 O O . ASP A 1 135 ? 15.810 17.640 -20.635 1.00 62.72 135 ASP A O 1
ATOM 1053 N N . CYS A 1 136 ? 15.646 16.748 -18.587 1.00 57.84 136 CYS A N 1
ATOM 1054 C CA . CYS A 1 136 ? 16.134 17.939 -17.883 1.00 57.84 136 CYS A CA 1
ATOM 1055 C C . CYS A 1 136 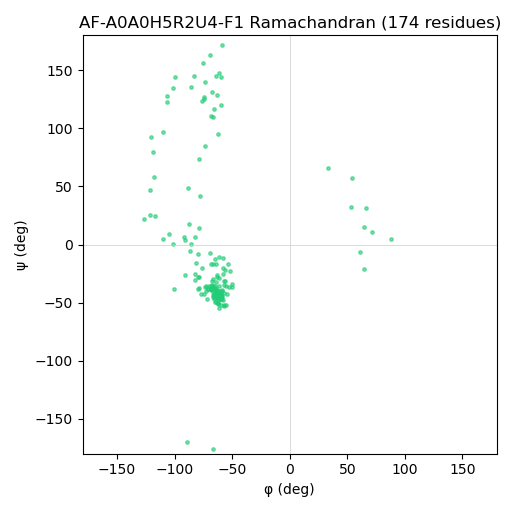? 17.576 17.824 -17.350 1.00 57.84 136 CYS A C 1
ATOM 1057 O O . CYS A 1 136 ? 18.026 18.720 -16.637 1.00 57.84 136 CYS A O 1
ATOM 1059 N N . GLY A 1 137 ? 18.303 16.735 -17.633 1.00 52.91 137 GLY A N 1
ATOM 1060 C CA . GLY A 1 137 ? 19.690 16.557 -17.172 1.00 52.91 137 GLY A CA 1
ATOM 1061 C C . GLY A 1 137 ? 19.856 16.468 -15.645 1.00 52.91 137 GLY A C 1
ATOM 1062 O O . GLY A 1 137 ? 20.971 16.573 -15.139 1.00 52.91 137 GLY A O 1
ATOM 1063 N N . TYR A 1 138 ? 18.772 16.244 -14.895 1.00 50.25 138 TYR A N 1
ATOM 1064 C CA . TYR A 1 138 ? 18.769 16.032 -13.438 1.00 50.25 138 TYR A CA 1
ATOM 1065 C C . TYR A 1 138 ? 19.202 14.596 -13.075 1.00 50.25 138 TYR A C 1
ATOM 1067 O O . TYR A 1 138 ? 18.603 13.947 -12.221 1.00 50.25 138 TYR A O 1
ATOM 1075 N N . GLY A 1 139 ? 20.229 14.085 -13.757 1.00 46.69 139 GLY A N 1
ATOM 1076 C CA . GLY A 1 139 ? 20.593 12.667 -13.765 1.00 46.69 139 GLY A CA 1
ATOM 1077 C C . GLY A 1 139 ? 21.137 12.098 -12.453 1.00 46.69 139 GLY A C 1
ATOM 1078 O O . GLY A 1 139 ? 21.101 10.888 -12.290 1.00 46.69 139 GLY A O 1
ATOM 1079 N N . ASP A 1 140 ? 21.579 12.918 -11.495 1.00 48.84 140 ASP A N 1
ATOM 1080 C CA . ASP A 1 140 ? 22.446 12.415 -10.412 1.00 48.84 140 ASP A CA 1
ATOM 1081 C C . ASP A 1 140 ? 21.973 12.712 -8.982 1.00 48.84 140 ASP A C 1
ATOM 1083 O O . ASP A 1 140 ? 22.766 12.692 -8.041 1.00 48.84 140 ASP A O 1
ATOM 1087 N N . LYS A 1 141 ? 20.681 12.969 -8.756 1.00 48.19 141 LYS A N 1
ATOM 1088 C CA . LYS A 1 141 ? 20.157 13.065 -7.382 1.00 48.19 141 LYS A CA 1
ATOM 1089 C C . LYS A 1 141 ? 19.102 12.011 -7.106 1.00 48.19 141 LYS A C 1
ATOM 1091 O O . LYS A 1 141 ? 17.913 12.292 -7.134 1.00 48.19 141 LYS A O 1
ATOM 1096 N N . ASP A 1 142 ? 19.605 10.809 -6.842 1.00 53.19 142 ASP A N 1
ATOM 1097 C CA . ASP A 1 142 ? 19.213 9.979 -5.698 1.00 53.19 142 ASP A CA 1
ATOM 1098 C C . ASP A 1 142 ? 17.741 10.110 -5.270 1.00 53.19 142 ASP A C 1
ATOM 1100 O O . ASP A 1 142 ? 17.418 10.590 -4.183 1.00 53.19 142 ASP A O 1
ATOM 1104 N N . ASP A 1 143 ? 16.828 9.671 -6.138 1.00 58.75 143 ASP A N 1
ATOM 1105 C CA . ASP A 1 143 ? 15.418 9.488 -5.786 1.00 58.75 143 ASP A CA 1
ATOM 1106 C C . ASP A 1 143 ? 15.207 8.071 -5.218 1.00 58.75 143 ASP A C 1
ATOM 1108 O O . ASP A 1 143 ? 14.319 7.315 -5.633 1.00 58.75 143 ASP A O 1
ATOM 1112 N N . SER A 1 144 ? 16.075 7.696 -4.263 1.00 69.12 144 SER A N 1
ATOM 1113 C CA . SER A 1 144 ? 16.062 6.397 -3.583 1.00 69.12 144 SER A CA 1
ATOM 1114 C C . SER A 1 144 ? 14.677 6.066 -3.053 1.00 69.12 144 SER A C 1
ATOM 1116 O O . SER A 1 144 ? 14.248 4.929 -3.161 1.00 69.12 144 SER A O 1
ATOM 1118 N N . ALA A 1 145 ? 13.914 7.045 -2.564 1.00 82.25 145 ALA A N 1
ATOM 1119 C CA . ALA A 1 145 ? 12.613 6.770 -1.977 1.00 82.25 145 ALA A CA 1
ATOM 1120 C C . ALA A 1 145 ? 11.580 6.228 -2.978 1.00 82.25 145 ALA A C 1
ATOM 1122 O O . ALA A 1 145 ? 10.921 5.228 -2.683 1.00 82.25 145 ALA A O 1
ATOM 1123 N N . LEU A 1 146 ? 11.443 6.844 -4.160 1.00 84.00 146 LEU A N 1
ATOM 1124 C CA . LEU A 1 146 ? 10.510 6.361 -5.186 1.00 84.00 146 LEU A CA 1
ATOM 1125 C C . LEU A 1 146 ? 11.013 5.055 -5.810 1.00 84.00 146 LEU A C 1
ATOM 1127 O O . LEU A 1 146 ? 10.223 4.138 -6.033 1.00 84.00 146 LEU A O 1
ATOM 1131 N N . HIS A 1 147 ? 12.325 4.943 -6.026 1.00 85.00 147 HIS A N 1
ATOM 1132 C CA . HIS A 1 147 ? 12.944 3.718 -6.522 1.00 85.00 147 HIS A CA 1
ATOM 1133 C C . HIS A 1 147 ? 12.767 2.540 -5.546 1.00 85.00 147 HIS A C 1
ATOM 1135 O O . HIS A 1 147 ? 12.244 1.507 -5.949 1.00 85.00 147 HIS A O 1
ATOM 1141 N N . ILE A 1 148 ? 13.084 2.710 -4.258 1.00 86.81 148 ILE A N 1
ATOM 1142 C CA . ILE A 1 148 ? 12.894 1.704 -3.195 1.00 86.81 148 ILE A CA 1
ATOM 1143 C C . ILE A 1 148 ? 11.417 1.321 -3.076 1.00 86.81 148 ILE A C 1
ATOM 1145 O O . ILE A 1 148 ? 11.096 0.139 -2.976 1.00 86.81 148 ILE A O 1
ATOM 1149 N N . THR A 1 149 ? 10.509 2.306 -3.109 1.00 89.44 149 THR A N 1
ATOM 1150 C CA . THR A 1 149 ? 9.058 2.050 -3.082 1.00 89.44 149 THR A CA 1
ATOM 1151 C C . THR A 1 149 ? 8.660 1.159 -4.255 1.00 89.44 149 THR A C 1
ATOM 1153 O O . THR A 1 149 ? 7.979 0.152 -4.061 1.00 89.44 149 THR A O 1
ATOM 1156 N N . ARG A 1 150 ? 9.128 1.483 -5.465 1.00 89.44 150 ARG A N 1
ATOM 1157 C CA . ARG A 1 150 ? 8.863 0.683 -6.659 1.00 89.44 150 ARG A CA 1
ATOM 1158 C C . ARG A 1 150 ? 9.438 -0.723 -6.548 1.00 89.44 150 ARG A C 1
ATOM 1160 O O . ARG A 1 150 ? 8.722 -1.670 -6.853 1.00 89.44 150 ARG A O 1
ATOM 1167 N N . GLU A 1 151 ? 10.687 -0.881 -6.121 1.00 89.06 151 GLU A N 1
ATOM 1168 C CA . GLU A 1 151 ? 11.313 -2.198 -5.963 1.00 89.06 151 GLU A CA 1
ATOM 1169 C C . GLU A 1 151 ? 10.546 -3.070 -4.969 1.00 89.06 151 GLU A C 1
ATOM 1171 O O . GLU A 1 151 ? 10.212 -4.207 -5.287 1.00 89.06 151 GLU A O 1
ATOM 1176 N N . PHE A 1 152 ? 10.187 -2.518 -3.807 1.00 90.56 152 PHE A N 1
ATOM 1177 C CA . PHE A 1 152 ? 9.392 -3.227 -2.807 1.00 90.56 152 PHE A CA 1
ATOM 1178 C C . PHE A 1 152 ? 8.054 -3.705 -3.385 1.00 90.56 152 PHE A C 1
ATOM 1180 O O . PHE A 1 152 ? 7.712 -4.884 -3.293 1.00 90.56 152 PHE A O 1
ATOM 1187 N N . ILE A 1 153 ? 7.302 -2.794 -4.007 1.00 90.38 153 ILE A N 1
ATOM 1188 C CA . ILE A 1 153 ? 5.988 -3.094 -4.583 1.00 90.38 153 ILE A CA 1
ATOM 1189 C C . ILE A 1 153 ? 6.113 -4.094 -5.747 1.00 90.38 153 ILE A C 1
ATOM 1191 O O . ILE A 1 153 ? 5.275 -4.986 -5.877 1.00 90.38 153 ILE A O 1
ATOM 1195 N N . THR A 1 154 ? 7.184 -4.009 -6.540 1.00 91.56 154 THR A N 1
ATOM 1196 C CA . THR A 1 154 ? 7.486 -4.945 -7.636 1.00 91.56 154 THR A CA 1
ATOM 1197 C C . THR A 1 154 ? 7.780 -6.348 -7.114 1.00 91.56 154 THR A C 1
ATOM 1199 O O . THR A 1 154 ? 7.239 -7.316 -7.639 1.00 91.56 154 THR A O 1
ATOM 1202 N N . GLU A 1 155 ? 8.584 -6.485 -6.060 1.00 91.19 155 GLU A N 1
ATOM 1203 C CA . GLU A 1 155 ? 8.880 -7.794 -5.464 1.00 91.19 155 GLU A CA 1
ATOM 1204 C C . GLU A 1 155 ? 7.627 -8.454 -4.885 1.00 91.19 155 GLU A C 1
ATOM 1206 O O . GLU A 1 155 ? 7.391 -9.646 -5.095 1.00 91.19 155 GLU A O 1
ATOM 1211 N N . VAL A 1 156 ? 6.763 -7.679 -4.222 1.00 90.94 156 VAL A N 1
ATOM 1212 C CA . VAL A 1 156 ? 5.468 -8.186 -3.753 1.00 90.94 156 VAL A CA 1
ATOM 1213 C C . VAL A 1 156 ? 4.592 -8.615 -4.932 1.00 90.94 156 VAL A C 1
ATOM 1215 O O . VAL A 1 156 ? 4.032 -9.710 -4.895 1.00 90.94 156 VAL A O 1
ATOM 1218 N N . LYS A 1 157 ? 4.508 -7.804 -5.996 1.00 92.00 157 LYS A N 1
ATOM 1219 C CA . LYS A 1 157 ? 3.753 -8.129 -7.217 1.00 92.00 157 LYS A CA 1
ATOM 1220 C C . LYS A 1 157 ? 4.231 -9.438 -7.844 1.00 92.00 157 LYS A C 1
ATOM 1222 O O . LYS A 1 157 ? 3.428 -10.348 -8.034 1.00 92.00 157 LYS A O 1
ATOM 1227 N N . ASN A 1 158 ? 5.533 -9.553 -8.095 1.00 91.50 158 ASN A N 1
ATOM 1228 C CA . ASN A 1 158 ? 6.148 -10.734 -8.698 1.00 91.50 158 ASN A CA 1
ATOM 1229 C C . ASN A 1 158 ? 5.901 -11.982 -7.847 1.00 91.50 158 ASN A C 1
ATOM 1231 O O . ASN A 1 158 ? 5.575 -13.046 -8.372 1.00 91.50 158 ASN A O 1
ATOM 1235 N N . ASN A 1 159 ? 6.011 -11.852 -6.522 1.00 91.69 159 ASN A N 1
ATOM 1236 C CA . ASN A 1 159 ? 5.716 -12.941 -5.603 1.00 91.69 159 ASN A CA 1
ATOM 1237 C C . ASN A 1 159 ? 4.239 -13.362 -5.683 1.00 91.69 159 ASN A C 1
ATOM 1239 O O . ASN A 1 159 ? 3.955 -14.551 -5.792 1.00 91.69 159 ASN A O 1
ATOM 1243 N N . CYS A 1 160 ? 3.303 -12.413 -5.689 1.00 91.31 160 CYS A N 1
ATOM 1244 C CA . CYS A 1 160 ? 1.878 -12.700 -5.849 1.00 91.31 160 CYS A CA 1
ATOM 1245 C C . CYS A 1 160 ? 1.579 -13.411 -7.181 1.00 91.31 160 CYS A C 1
ATOM 1247 O O . CYS A 1 160 ? 0.875 -14.421 -7.198 1.00 91.31 160 CYS A O 1
ATOM 1249 N N . GLU A 1 161 ? 2.128 -12.921 -8.295 1.00 91.19 161 GLU A N 1
ATOM 1250 C CA . GLU A 1 161 ? 1.914 -13.486 -9.634 1.00 91.19 161 GLU A CA 1
ATOM 1251 C C . GLU A 1 161 ? 2.492 -14.903 -9.761 1.00 91.19 161 GLU A C 1
ATOM 1253 O O . GLU A 1 161 ? 1.816 -15.806 -10.256 1.00 91.19 161 GLU A O 1
ATOM 1258 N N . ALA A 1 162 ? 3.694 -15.139 -9.229 1.00 90.62 162 ALA A N 1
ATOM 1259 C CA . ALA A 1 162 ? 4.342 -16.452 -9.244 1.00 90.62 162 ALA A CA 1
ATOM 1260 C C . ALA A 1 162 ? 3.622 -17.511 -8.386 1.00 90.62 162 ALA A C 1
ATOM 1262 O O . ALA A 1 162 ? 3.869 -18.708 -8.542 1.00 90.62 162 ALA A O 1
ATOM 1263 N N . ASN A 1 163 ? 2.744 -17.088 -7.473 1.00 87.81 163 ASN A N 1
ATOM 1264 C CA . ASN A 1 163 ? 2.102 -17.945 -6.476 1.00 87.81 163 ASN A CA 1
ATOM 1265 C C . ASN A 1 163 ? 0.567 -17.933 -6.570 1.00 87.81 163 ASN A C 1
ATOM 1267 O O . ASN A 1 163 ? -0.120 -18.193 -5.582 1.00 87.81 163 ASN A O 1
ATOM 1271 N N . GLY A 1 164 ? 0.012 -17.635 -7.750 1.00 86.62 164 GLY A N 1
ATOM 1272 C CA . GLY A 1 164 ? -1.432 -17.728 -7.994 1.00 86.62 164 GLY A CA 1
ATOM 1273 C C . GLY A 1 164 ? -2.266 -16.724 -7.192 1.00 86.62 164 GLY A C 1
ATOM 1274 O O . GLY A 1 164 ? -3.392 -17.030 -6.817 1.00 86.62 164 GLY A O 1
ATOM 1275 N N . GLY A 1 165 ? -1.711 -15.544 -6.905 1.00 85.75 165 GLY A N 1
ATOM 1276 C CA . GLY A 1 165 ? -2.372 -14.487 -6.135 1.00 85.75 165 GLY A CA 1
ATOM 1277 C C . GLY A 1 165 ? -2.184 -14.589 -4.621 1.00 85.75 165 GLY A C 1
ATOM 1278 O O . GLY A 1 165 ? -2.750 -13.781 -3.893 1.00 85.75 165 GLY A O 1
ATOM 1279 N N . VAL A 1 166 ? -1.380 -15.540 -4.136 1.00 85.88 166 VAL A N 1
ATOM 1280 C CA . VAL A 1 166 ? -1.086 -15.705 -2.706 1.00 85.88 166 VAL A CA 1
ATOM 1281 C C . VAL A 1 166 ? 0.330 -15.240 -2.408 1.00 85.88 166 VAL A C 1
ATOM 1283 O O . VAL A 1 166 ? 1.287 -15.705 -3.020 1.00 85.88 166 VAL A O 1
ATOM 1286 N N . PHE A 1 167 ? 0.490 -14.361 -1.425 1.00 87.81 167 PHE A N 1
ATOM 1287 C CA . PHE A 1 167 ? 1.815 -13.918 -1.013 1.00 87.81 167 PHE A CA 1
ATOM 1288 C C . PHE A 1 167 ? 2.533 -15.001 -0.206 1.00 87.81 167 PHE A C 1
ATOM 1290 O O . PHE A 1 167 ? 2.014 -15.504 0.789 1.00 87.81 167 PHE A O 1
ATOM 1297 N N . GLN A 1 168 ? 3.749 -15.346 -0.627 1.00 86.12 168 GLN A N 1
ATOM 1298 C CA . GLN A 1 168 ? 4.614 -16.324 0.024 1.00 86.12 168 GLN A CA 1
ATOM 1299 C C . GLN A 1 168 ? 5.934 -15.656 0.432 1.00 86.12 168 GLN A C 1
ATOM 1301 O O . GLN A 1 168 ? 6.884 -15.637 -0.360 1.00 86.12 168 GLN A O 1
ATOM 1306 N N . PRO A 1 169 ? 6.035 -15.140 1.673 1.00 80.44 169 PRO A N 1
ATOM 1307 C CA . PRO A 1 169 ? 7.213 -14.408 2.140 1.00 80.44 169 PRO A CA 1
ATOM 1308 C C . PRO A 1 169 ? 8.516 -15.205 2.003 1.00 80.44 169 PRO A C 1
ATOM 1310 O O . PRO A 1 169 ? 9.552 -14.649 1.660 1.00 80.44 169 PRO A O 1
ATOM 1313 N N . SER A 1 170 ? 8.464 -16.526 2.205 1.00 80.56 170 SER A N 1
ATOM 1314 C CA . SER A 1 170 ? 9.623 -17.425 2.100 1.00 80.56 170 SER A CA 1
ATOM 1315 C C . SER A 1 170 ? 10.220 -17.527 0.693 1.00 80.56 170 SER A C 1
ATOM 1317 O O . SER A 1 170 ? 11.290 -18.106 0.530 1.00 80.56 170 SER A O 1
ATOM 1319 N N . ARG A 1 171 ? 9.519 -17.024 -0.330 1.00 79.50 171 ARG A N 1
ATOM 1320 C CA . ARG A 1 171 ? 9.977 -16.994 -1.726 1.00 79.50 171 ARG A CA 1
ATOM 1321 C C . ARG A 1 171 ? 10.497 -15.625 -2.153 1.00 79.50 171 ARG A C 1
ATOM 1323 O O . ARG A 1 171 ? 10.882 -15.474 -3.308 1.00 79.50 171 ARG A O 1
ATOM 1330 N N . LEU A 1 172 ? 10.495 -14.633 -1.260 1.00 76.62 172 LEU A N 1
ATOM 1331 C CA . LEU A 1 172 ? 11.151 -13.366 -1.549 1.00 76.62 172 LEU A CA 1
ATOM 1332 C C . LEU A 1 172 ? 12.668 -13.585 -1.616 1.00 76.62 172 LEU A C 1
ATOM 1334 O O . LEU A 1 172 ? 13.232 -14.219 -0.718 1.00 76.62 172 LEU A O 1
ATOM 1338 N N . PRO A 1 173 ? 13.343 -13.082 -2.660 1.00 69.19 173 PRO A N 1
ATOM 1339 C CA . PRO A 1 173 ? 14.788 -13.181 -2.737 1.00 69.19 173 PRO A CA 1
ATOM 1340 C C . PRO A 1 173 ? 15.413 -12.398 -1.578 1.00 69.19 173 PRO A C 1
ATOM 1342 O O . PRO A 1 173 ? 15.117 -11.223 -1.364 1.00 69.19 173 PRO A O 1
ATOM 1345 N N . CYS A 1 174 ? 16.318 -13.031 -0.829 1.00 62.91 174 CYS A N 1
ATOM 1346 C CA . CYS A 1 174 ? 17.202 -12.278 0.052 1.00 62.91 174 CYS A CA 1
ATOM 1347 C C . CYS A 1 174 ? 18.118 -11.431 -0.834 1.00 62.91 174 CYS A C 1
ATOM 1349 O O . CYS A 1 174 ? 18.910 -11.983 -1.603 1.00 62.91 174 CYS A O 1
ATOM 1351 N N . ARG A 1 175 ? 18.023 -10.101 -0.731 1.00 59.16 175 ARG A N 1
ATOM 1352 C CA . ARG A 1 175 ? 19.045 -9.223 -1.306 1.00 59.16 175 ARG A CA 1
ATOM 1353 C C . ARG A 1 175 ? 20.384 -9.568 -0.653 1.00 59.16 175 ARG A C 1
ATOM 1355 O O . ARG A 1 175 ? 20.490 -9.533 0.571 1.00 59.16 175 ARG A O 1
ATOM 1362 N N . ARG A 1 176 ? 21.347 -9.984 -1.477 1.00 45.31 176 ARG A N 1
ATOM 1363 C CA . ARG A 1 176 ? 22.747 -10.167 -1.081 1.00 45.31 176 ARG A CA 1
ATOM 1364 C C . ARG A 1 176 ? 23.461 -8.829 -1.062 1.00 45.31 176 ARG A C 1
ATOM 1366 O O . ARG A 1 176 ? 23.131 -8.001 -1.939 1.00 45.31 176 ARG A O 1
#

Mean predicted aligned error: 11.73 Å

pLDDT: mean 73.57, std 16.45, range [33.69, 92.0]

Organism: NCBI:txid70186

Solvent-accessible surface area (backbone atoms only — not comparable to full-atom values): 10385 Å² total; per-residue (Å²): 140,80,81,82,83,79,66,70,68,60,58,57,52,48,54,57,46,53,67,62,74,73,64,66,91,89,49,67,73,65,53,52,56,55,34,52,49,48,25,57,59,26,64,56,32,51,102,83,66,52,64,51,74,67,28,52,52,49,26,51,51,28,53,51,52,38,48,76,66,73,44,70,46,69,85,66,48,54,51,54,54,50,51,54,48,31,63,75,72,52,39,44,90,56,56,69,62,52,76,73,42,94,57,43,42,63,58,39,58,46,54,48,99,80,71,39,17,59,61,55,46,45,53,50,54,49,53,53,46,51,53,52,32,68,76,66,72,61,76,82,70,84,58,54,39,61,52,51,39,38,51,54,54,47,53,53,48,53,41,10,64,77,47,83,57,42,73,50,77,91,71,57,80,79,85,126

Radius of gyration: 18.63 Å; Cα contacts (8 Å, |Δi|>4): 135; chains: 1; bounding box: 36×49×52 Å

Nearest PDB structures (foldseek):
  3ism-assembly1_C  TM=2.864E-01  e=2.835E+00  Drosophila melanogaster

Sequence (176 aa):
QSSPVSSSSASDFVDLLAISAKRSPSLLSSNVLDLTLSFQEAIKGNSKGQISSRSLMKAYFAIQMLILHNQDVFTASIGREFVQLIITYRKPEYLPFVLLAPNICDFLKLPSSSLESAFDQVDSLYSHWLKQSSDCGYGDKDDSALHITREFITEVKNNCEANGGVFQPSRLPCRR

Secondary structure (DSSP, 8-state):
-------HHHHHHHHHHHHHHT--GGGHHHHHHHHHHHHHHHH---TTSPPPHHHHHHHHHHHHHHHHTT--TTTSSHHHHHHHHHHHTT-GGGGGGGGG-TTHHHHHHS--TTSS-HHHHHHHHHHHHHHHHHHHT-TTS--HHHHHHHHHHHHHHHHHHHTTT---GGGSPPP-